Protein AF-G9EUF0-F1 (afdb_monomer_lite)

Secondary structure (DSSP, 8-state):
--HHHHHHHHHHTT--EEE-TT--STTS-HHHHHHHHHHHHHTT-SEEEEES--GGGS-HHHHHHHHHHTTT---SEEEEETS-TTSTT--HHHHHHHHHHHHHTT-SEEE-TTS-GGG--HHHHHHHHHHHHH--SEEE-S-S---HHHHHHHHHHHHHHHHTTS--------------

Foldseek 3Di:
DPLVVVLVVLQVVVPQADEPEPAALLPDDLVRLLSVLLSQQSSQHAAYHYHQRQPLNDALSSLLSNLVSVQNHNHQHDENENNQCVPPRNDLSVLQSLLVSLLRYNYQEYEHAHNQCQDHDPSNLVSVLSSCVSNPHYYHYPHNPHDPVSVCVSVVVVVVVVVVVPDPPDPDDDDDDDDD

Sequence (180 aa):
MQISAYTESLKKEHIKELDLSDVSFSSMSAEKLSALGKMICDAEIESLILINNGIGKLSINCLTDFCQGLQHSKLTKWRIDLNQLSFSSFSEEHWKLLAATTRSLPLECLSLQHNDLANLKEAQFTQFKTLIKQSTHQCLIGYNKWNMELWTQIINAENEHETSLGIEANETTSSTSPIP

Radius of gyration: 21.42 Å; chains: 1; bounding box: 85×38×42 Å

Organism: NCBI:txid658187

Structure (mmCIF, N/CA/C/O backbone):
data_AF-G9EUF0-F1
#
_entry.id   AF-G9EUF0-F1
#
loop_
_atom_site.group_PDB
_atom_site.id
_atom_site.type_symbol
_atom_site.label_atom_id
_atom_site.label_alt_id
_atom_site.label_comp_id
_atom_site.label_asym_id
_atom_site.label_entity_id
_atom_site.label_seq_id
_atom_site.pdbx_PDB_ins_code
_atom_site.Cartn_x
_atom_site.Cartn_y
_atom_site.Cartn_z
_atom_site.occup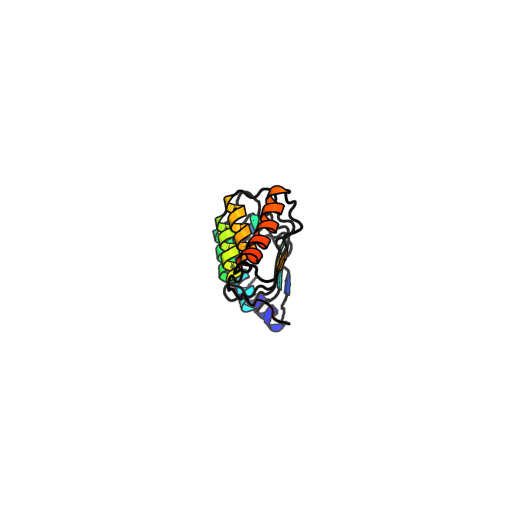ancy
_atom_site.B_iso_or_equiv
_atom_site.auth_seq_id
_atom_site.auth_comp_id
_atom_site.auth_asym_id
_atom_site.auth_atom_id
_atom_site.pdbx_PDB_model_num
ATOM 1 N N . MET A 1 1 ? -24.193 6.996 1.706 1.00 48.34 1 MET A N 1
ATOM 2 C CA . MET A 1 1 ? -23.803 6.168 2.864 1.00 48.34 1 MET A CA 1
ATOM 3 C C . MET A 1 1 ? -22.971 7.057 3.776 1.00 48.34 1 MET A C 1
ATOM 5 O O . MET A 1 1 ? -21.994 7.615 3.293 1.00 48.34 1 MET A O 1
ATOM 9 N N . GLN A 1 2 ? -23.419 7.329 5.004 1.00 65.62 2 GLN A N 1
ATOM 10 C CA . GLN A 1 2 ? -22.670 8.189 5.928 1.00 65.62 2 GLN A CA 1
ATOM 11 C C . GLN A 1 2 ? -21.497 7.387 6.497 1.00 65.62 2 GLN A C 1
ATOM 13 O O . GLN A 1 2 ? -21.711 6.465 7.278 1.00 65.62 2 GLN A O 1
ATOM 18 N N . ILE A 1 3 ? -20.276 7.731 6.082 1.00 76.31 3 ILE A N 1
ATOM 19 C CA . ILE A 1 3 ? -19.032 7.086 6.532 1.00 76.31 3 ILE A CA 1
ATOM 20 C C . ILE A 1 3 ? -18.942 7.073 8.067 1.00 76.31 3 ILE A C 1
ATOM 22 O O . ILE A 1 3 ? -18.526 6.072 8.631 1.00 76.31 3 ILE A O 1
ATOM 26 N N . SER A 1 4 ? -19.446 8.110 8.745 1.00 73.12 4 SER A N 1
ATOM 27 C CA . SER A 1 4 ? -19.469 8.207 10.211 1.00 73.12 4 SER A CA 1
ATOM 28 C C . SER A 1 4 ? -20.262 7.096 10.909 1.00 73.12 4 SER A C 1
ATOM 30 O O . SER A 1 4 ? -19.790 6.548 11.898 1.00 73.12 4 SER A O 1
ATOM 32 N N . ALA A 1 5 ? -21.443 6.729 10.402 1.00 74.62 5 ALA A N 1
ATOM 33 C CA . ALA A 1 5 ? -22.244 5.654 10.994 1.00 74.62 5 ALA A CA 1
ATOM 34 C C . ALA A 1 5 ? -21.557 4.288 10.842 1.00 74.62 5 ALA A C 1
ATOM 36 O O . ALA A 1 5 ? -21.661 3.432 11.717 1.00 74.62 5 ALA A O 1
ATOM 37 N N . TYR A 1 6 ? -20.824 4.107 9.742 1.00 81.75 6 TYR A N 1
ATOM 38 C CA . TYR A 1 6 ? -20.035 2.906 9.506 1.00 81.75 6 TYR A CA 1
ATOM 39 C C . TYR A 1 6 ? -18.802 2.853 10.422 1.00 81.75 6 TYR A C 1
ATOM 41 O O . TYR A 1 6 ? -18.571 1.818 11.040 1.00 81.75 6 TYR A O 1
ATOM 49 N N . THR A 1 7 ? -18.087 3.975 10.613 1.00 85.56 7 THR A N 1
ATOM 50 C CA . THR A 1 7 ? -16.971 4.080 11.576 1.00 85.56 7 THR A CA 1
ATOM 51 C C . THR A 1 7 ? -17.387 3.639 12.979 1.00 85.56 7 THR A C 1
ATOM 53 O O . THR A 1 7 ? -16.687 2.857 13.617 1.00 85.56 7 THR A O 1
ATOM 56 N N . GLU A 1 8 ? -18.531 4.125 13.467 1.00 80.69 8 GLU A N 1
ATOM 57 C CA . GLU A 1 8 ? -19.028 3.775 14.803 1.00 80.69 8 GLU A CA 1
ATOM 58 C C . GLU A 1 8 ? -19.396 2.288 14.915 1.00 80.69 8 GLU A C 1
ATOM 60 O O . GLU A 1 8 ? -19.144 1.676 15.954 1.00 80.69 8 GLU A O 1
ATOM 65 N N . SER A 1 9 ? -19.923 1.677 13.846 1.00 87.56 9 SER A N 1
ATOM 66 C CA . SER A 1 9 ? -20.175 0.227 13.810 1.00 87.56 9 SER A CA 1
ATOM 67 C C . SER A 1 9 ? -18.874 -0.561 13.929 1.00 87.56 9 SER A C 1
ATOM 69 O O . SER A 1 9 ? -18.776 -1.431 14.789 1.00 87.56 9 SER A O 1
ATOM 71 N N . LEU A 1 10 ? -17.851 -0.209 13.137 1.00 87.25 10 LEU A N 1
ATOM 72 C CA . LEU A 1 10 ? -16.549 -0.886 13.167 1.00 87.25 10 LEU A CA 1
ATOM 73 C C . LEU A 1 10 ? -15.912 -0.824 14.560 1.00 87.25 10 LEU A C 1
ATOM 75 O O . LEU A 1 10 ? -15.427 -1.838 15.061 1.00 87.25 10 LEU A O 1
ATOM 79 N N . LYS A 1 11 ? -15.977 0.344 15.212 1.00 84.94 11 LYS A N 1
ATOM 80 C CA . LYS A 1 11 ? -15.493 0.529 16.587 1.00 84.94 11 LYS A CA 1
ATOM 81 C C . LYS A 1 11 ? -16.254 -0.332 17.585 1.00 84.94 11 LYS A C 1
ATOM 83 O O . LYS A 1 11 ? -15.639 -1.028 18.387 1.00 84.94 11 LYS A O 1
ATOM 88 N N . LYS A 1 12 ? -17.588 -0.275 17.547 1.00 88.44 12 LYS A N 1
ATOM 89 C CA . LYS A 1 12 ? -18.458 -1.005 18.476 1.00 88.44 12 LYS A CA 1
ATOM 90 C C . LYS A 1 12 ? -18.293 -2.518 18.343 1.00 88.44 12 LYS A C 1
ATOM 92 O O . LYS A 1 12 ? -18.380 -3.234 19.334 1.00 88.44 12 LYS A O 1
ATOM 97 N N . GLU A 1 13 ? -18.077 -2.989 17.122 1.00 88.56 13 GLU A N 1
ATOM 98 C CA . GLU A 1 13 ? -17.873 -4.402 16.806 1.00 88.56 13 GLU A CA 1
ATOM 99 C C . GLU A 1 13 ? -16.409 -4.840 16.960 1.00 88.56 13 GLU A C 1
ATOM 101 O O . GLU A 1 13 ? -16.108 -6.016 16.778 1.00 88.56 13 GLU A O 1
ATOM 106 N N . HIS A 1 14 ? -15.507 -3.923 17.335 1.00 89.38 14 HIS A N 1
ATOM 107 C CA . HIS A 1 14 ? -14.071 -4.170 17.482 1.00 89.38 14 HIS A CA 1
ATOM 108 C C . HIS A 1 14 ? -13.444 -4.824 16.242 1.00 89.38 14 HIS A C 1
ATOM 110 O O . HIS A 1 14 ? -12.580 -5.697 16.346 1.00 89.38 14 HIS A O 1
ATOM 116 N N . ILE A 1 15 ? -13.877 -4.397 15.056 1.00 93.81 15 ILE A N 1
ATOM 117 C CA . ILE A 1 15 ? -13.331 -4.891 13.795 1.00 93.81 15 ILE A CA 1
ATOM 118 C C . ILE A 1 15 ? -11.895 -4.386 13.653 1.00 93.81 15 ILE A C 1
ATOM 120 O O . ILE A 1 15 ? -11.652 -3.184 13.646 1.00 93.81 15 ILE A O 1
ATOM 124 N N . LYS A 1 16 ? -10.940 -5.313 13.535 1.00 95.81 16 LYS A N 1
ATOM 125 C CA . LYS A 1 16 ? -9.508 -5.015 13.347 1.00 95.81 16 LYS A CA 1
ATOM 126 C C . LYS A 1 16 ? -8.998 -5.308 11.945 1.00 95.81 16 LYS A C 1
ATOM 128 O O . LYS A 1 16 ? -7.936 -4.818 11.569 1.00 95.81 16 LYS A O 1
ATOM 133 N N . GLU A 1 17 ? -9.768 -6.059 11.169 1.00 97.69 17 GLU A N 1
ATOM 134 C CA . GLU A 1 17 ? -9.484 -6.361 9.775 1.00 97.69 17 GLU A CA 1
ATOM 135 C C . GLU A 1 17 ? -10.588 -5.798 8.889 1.00 97.69 17 GLU A C 1
ATOM 137 O O . GLU A 1 17 ? -11.765 -6.091 9.093 1.00 97.69 17 GLU A O 1
ATOM 142 N N . LEU A 1 18 ? -10.200 -4.983 7.911 1.00 97.31 18 LEU A N 1
ATOM 143 C CA . LEU A 1 18 ? -11.103 -4.420 6.924 1.00 97.31 18 LEU A CA 1
ATOM 144 C C . LEU A 1 18 ? -10.696 -4.900 5.534 1.00 97.31 18 LEU A C 1
ATOM 146 O O . LEU A 1 18 ? -9.649 -4.514 5.007 1.00 97.31 18 LEU A O 1
ATOM 150 N N . ASP A 1 19 ? -11.563 -5.711 4.939 1.00 97.75 19 ASP A N 1
ATOM 151 C CA . ASP A 1 19 ? -11.442 -6.149 3.557 1.00 97.75 19 ASP A CA 1
ATOM 152 C C . ASP A 1 19 ? -12.338 -5.302 2.652 1.00 97.75 19 ASP A C 1
ATOM 154 O O . ASP A 1 19 ? -13.557 -5.250 2.824 1.00 97.75 19 ASP A O 1
ATOM 158 N N . LEU A 1 20 ? -11.712 -4.609 1.702 1.00 96.81 20 LEU A N 1
ATOM 159 C CA . LEU A 1 20 ? -12.384 -3.805 0.686 1.00 96.81 20 LEU A CA 1
ATOM 160 C C . LEU A 1 20 ? -12.108 -4.339 -0.718 1.00 96.81 20 LEU A C 1
ATOM 162 O O . LEU A 1 20 ? -12.196 -3.575 -1.675 1.00 96.81 20 LEU A O 1
ATOM 166 N N . SER A 1 21 ? -11.743 -5.610 -0.866 1.00 97.62 21 SER A N 1
ATOM 167 C CA . SER A 1 21 ? -11.434 -6.208 -2.164 1.00 97.62 21 SER A CA 1
ATOM 168 C C . SER A 1 21 ? -12.547 -5.970 -3.191 1.00 97.62 21 SER A C 1
ATOM 170 O O . SER A 1 21 ? -13.731 -5.916 -2.858 1.00 97.62 21 SER A O 1
ATOM 172 N N . ASP A 1 22 ? -12.151 -5.754 -4.445 1.00 96.38 22 ASP A N 1
ATOM 173 C CA . ASP A 1 22 ? -13.024 -5.474 -5.595 1.00 96.38 22 ASP A CA 1
ATOM 174 C C . ASP A 1 22 ? -13.848 -4.171 -5.514 1.00 96.38 22 ASP A C 1
ATOM 176 O O . ASP A 1 22 ? -14.598 -3.832 -6.437 1.00 96.38 22 ASP A O 1
ATOM 180 N N . VAL A 1 23 ? -13.678 -3.365 -4.462 1.00 95.25 23 VAL A N 1
ATOM 181 C CA . VAL A 1 23 ? -14.261 -2.022 -4.399 1.00 95.25 23 VAL A CA 1
ATOM 182 C C . VAL A 1 23 ? -13.461 -1.085 -5.308 1.00 95.25 23 VAL A C 1
ATOM 184 O O . VAL A 1 23 ? -12.313 -0.750 -5.026 1.00 95.25 23 VAL A O 1
ATOM 187 N N . SER A 1 24 ? -14.062 -0.609 -6.399 1.00 94.00 24 SER A N 1
ATOM 188 C CA . SER A 1 24 ? -13.378 0.291 -7.341 1.00 94.00 24 SER A CA 1
ATOM 189 C C . SER A 1 24 ? -13.073 1.660 -6.721 1.00 94.00 24 SER A C 1
ATOM 191 O O . SER A 1 24 ? -13.958 2.509 -6.574 1.00 94.00 24 SER A O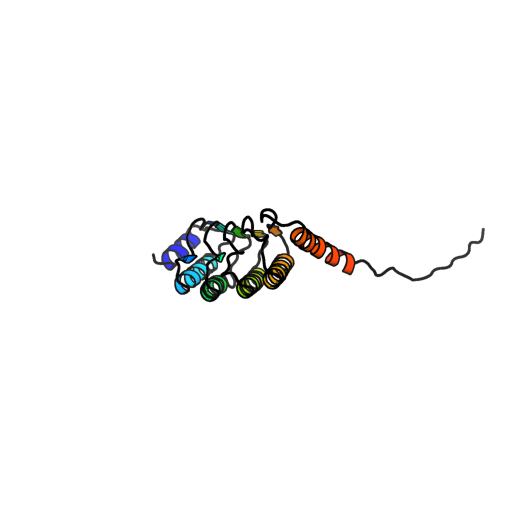 1
ATOM 193 N N . PHE A 1 25 ? -11.794 1.9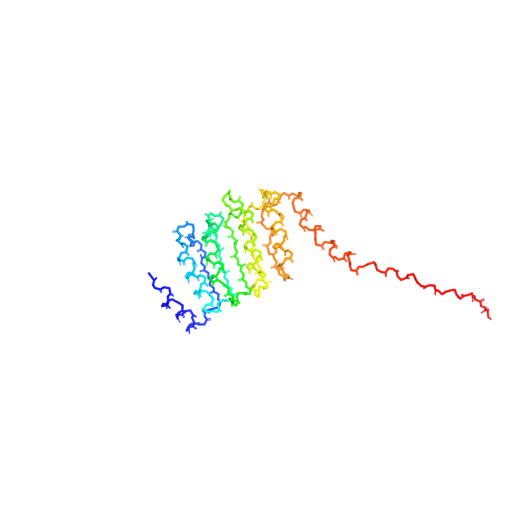13 -6.435 1.00 94.94 25 PHE A N 1
ATOM 194 C CA . PHE A 1 25 ? -11.310 3.215 -5.966 1.00 94.94 25 PHE A CA 1
ATOM 195 C C . PHE A 1 25 ? -11.144 4.192 -7.130 1.00 94.94 25 PHE A C 1
ATOM 197 O O . PHE A 1 25 ? -11.312 5.393 -6.952 1.00 94.94 25 PHE A O 1
ATOM 204 N N . SER A 1 26 ? -10.895 3.685 -8.342 1.00 89.88 26 SER A N 1
ATOM 205 C CA . SER A 1 26 ? -10.713 4.505 -9.552 1.00 89.88 26 SER A CA 1
ATOM 206 C C . SER A 1 26 ? -11.907 5.410 -9.895 1.00 89.88 26 SER A C 1
ATOM 208 O O . SER A 1 26 ? -11.749 6.418 -10.576 1.00 89.88 26 SER A O 1
ATOM 210 N N . SER A 1 27 ? -13.099 5.073 -9.395 1.00 89.81 27 SER A N 1
ATOM 211 C CA . SER A 1 27 ? -14.339 5.844 -9.551 1.00 89.81 27 SER A CA 1
ATOM 212 C C . SER A 1 27 ? -14.682 6.732 -8.347 1.00 89.81 27 SER A C 1
ATOM 214 O O . SER A 1 27 ? -15.716 7.403 -8.354 1.00 89.81 27 SER A O 1
ATOM 216 N N . MET A 1 28 ? -13.879 6.709 -7.280 1.00 93.81 28 MET A N 1
ATOM 217 C CA . MET A 1 28 ? -14.107 7.518 -6.084 1.00 93.81 28 MET A CA 1
ATOM 218 C C . MET A 1 28 ? -13.477 8.904 -6.228 1.00 93.81 28 MET A C 1
ATOM 220 O O . MET A 1 28 ? -12.410 9.062 -6.817 1.00 93.81 28 MET A O 1
ATOM 224 N N . SER A 1 29 ? -14.143 9.914 -5.665 1.00 94.69 29 SER A N 1
ATOM 225 C CA . SER A 1 29 ? -13.564 11.251 -5.555 1.00 94.69 29 SER A CA 1
ATOM 226 C C . SER A 1 29 ? -12.513 11.295 -4.445 1.00 94.69 29 SER A C 1
ATOM 228 O O . SER A 1 29 ? -12.502 10.441 -3.551 1.00 94.69 29 SER A O 1
ATOM 230 N N . ALA A 1 30 ? -11.655 12.311 -4.484 1.00 95.06 30 ALA A N 1
ATOM 231 C CA . ALA A 1 30 ? -10.607 12.503 -3.491 1.00 95.06 30 ALA A CA 1
ATOM 232 C C . ALA A 1 30 ? -11.194 12.683 -2.076 1.00 95.06 30 ALA A C 1
ATOM 234 O O . ALA A 1 30 ? -10.731 12.050 -1.131 1.00 95.06 30 ALA A O 1
ATOM 235 N N . GLU A 1 31 ? -12.325 13.388 -1.940 1.00 94.69 31 GLU A N 1
ATOM 236 C CA . GLU A 1 31 ? -13.012 13.574 -0.654 1.00 94.69 31 GLU A CA 1
ATOM 237 C C . GLU A 1 31 ? -13.520 12.249 -0.073 1.00 94.69 31 GLU A C 1
ATOM 239 O O . GLU A 1 31 ? -13.451 12.023 1.136 1.00 94.69 31 GLU A O 1
ATOM 244 N N . LYS A 1 32 ? -14.025 11.347 -0.927 1.00 94.19 32 LYS A N 1
ATOM 245 C CA . LYS A 1 32 ? -14.479 10.020 -0.488 1.00 94.19 32 LYS A CA 1
ATOM 246 C C . LYS A 1 32 ? -13.314 9.163 -0.017 1.00 94.19 32 LYS A C 1
ATOM 248 O O . LYS A 1 32 ? -13.450 8.472 0.989 1.00 94.19 32 LYS A O 1
ATOM 253 N N . LEU A 1 33 ? -12.190 9.214 -0.726 1.00 96.75 33 LEU A N 1
ATOM 254 C CA . LEU A 1 33 ? -10.979 8.493 -0.347 1.00 96.75 33 LEU A CA 1
ATOM 255 C C . LEU A 1 33 ? -10.368 9.060 0.940 1.00 96.75 33 LEU A C 1
ATOM 257 O O . LEU A 1 33 ? -10.018 8.288 1.826 1.00 96.75 33 LEU A O 1
ATOM 261 N N . SER A 1 34 ? -10.342 10.384 1.108 1.00 96.25 34 SER A N 1
ATOM 262 C CA . SER A 1 34 ? -9.934 11.028 2.362 1.00 96.25 34 SER A CA 1
ATOM 263 C C . SER A 1 34 ? -10.787 10.554 3.541 1.00 96.25 34 SER A C 1
ATOM 265 O O . SER A 1 34 ? -10.268 10.103 4.564 1.00 96.25 34 SER A O 1
ATOM 267 N N . ALA A 1 35 ? -12.113 10.574 3.380 1.00 95.25 35 ALA A N 1
ATOM 268 C CA . ALA A 1 35 ? -13.035 10.131 4.417 1.00 95.25 35 ALA A CA 1
ATOM 269 C C . ALA A 1 35 ? -12.906 8.626 4.721 1.00 95.25 35 ALA A C 1
ATOM 271 O O . ALA A 1 35 ? -13.014 8.231 5.881 1.00 95.25 35 ALA A O 1
ATOM 272 N N . LEU A 1 36 ? -12.643 7.795 3.707 1.00 96.00 36 LEU A N 1
ATOM 273 C CA . LEU A 1 36 ? -12.349 6.368 3.867 1.00 96.00 36 LEU A CA 1
ATOM 274 C C . LEU A 1 36 ? -11.064 6.151 4.677 1.00 96.00 36 LEU A C 1
ATOM 276 O O . LEU A 1 36 ? -11.091 5.403 5.650 1.00 96.00 36 LEU A O 1
ATOM 280 N N . GLY A 1 37 ? -9.971 6.837 4.328 1.00 97.06 37 GLY A N 1
ATOM 281 C CA . GLY A 1 37 ? -8.711 6.774 5.074 1.00 97.06 37 GLY A CA 1
ATOM 282 C C . GLY A 1 37 ? -8.899 7.186 6.535 1.00 97.06 37 GLY A C 1
ATOM 283 O O . GLY A 1 37 ? -8.509 6.451 7.442 1.00 97.06 37 GLY A O 1
ATOM 284 N N . LYS A 1 38 ? -9.602 8.302 6.769 1.00 96.31 38 LYS A N 1
ATOM 285 C CA . LYS A 1 38 ? -9.917 8.779 8.121 1.00 96.31 38 LYS A CA 1
ATOM 286 C C . LYS A 1 38 ? -10.731 7.760 8.917 1.00 96.31 38 LYS A C 1
ATOM 288 O O . LYS A 1 38 ? -10.455 7.545 10.087 1.00 96.31 38 LYS A O 1
ATOM 293 N N . MET A 1 39 ? -11.716 7.119 8.295 1.00 95.81 39 MET A N 1
ATOM 294 C CA . MET A 1 39 ? -12.539 6.101 8.950 1.00 95.81 39 MET A CA 1
ATOM 295 C C . MET A 1 39 ? -11.731 4.859 9.337 1.00 95.81 39 MET A C 1
ATOM 297 O O . MET A 1 39 ? -11.912 4.360 10.443 1.00 95.81 39 MET A O 1
ATOM 301 N N . ILE A 1 40 ? -10.795 4.422 8.489 1.00 96.44 40 ILE A N 1
ATOM 302 C CA . ILE A 1 40 ? -9.850 3.337 8.801 1.00 96.44 40 ILE A CA 1
ATOM 303 C C . ILE A 1 40 ? -8.979 3.710 10.010 1.00 96.44 40 ILE A C 1
ATOM 305 O O . ILE A 1 40 ? -8.806 2.895 10.915 1.00 96.44 40 ILE A O 1
ATOM 309 N N . CYS A 1 41 ? -8.462 4.942 10.043 1.00 96.00 41 CYS A N 1
ATOM 310 C CA . CYS A 1 41 ? -7.673 5.448 11.165 1.00 96.00 41 CYS A CA 1
ATOM 311 C C . CYS A 1 41 ? -8.502 5.534 12.454 1.00 96.00 41 CYS A C 1
ATOM 313 O O . CYS A 1 41 ? -8.110 4.984 13.481 1.00 96.00 41 CYS A O 1
ATOM 315 N N . ASP A 1 42 ? -9.659 6.196 12.399 1.00 94.62 42 ASP A N 1
ATOM 316 C CA . ASP A 1 42 ? -10.520 6.433 13.556 1.00 94.62 42 ASP A CA 1
ATOM 317 C C . ASP A 1 42 ? -11.042 5.113 14.141 1.00 94.62 42 ASP A C 1
ATOM 319 O O . ASP A 1 42 ? -11.182 5.011 15.356 1.00 94.62 42 ASP A O 1
ATOM 323 N N . ALA A 1 43 ? -11.338 4.110 13.306 1.00 94.88 43 ALA A N 1
ATOM 324 C CA . ALA A 1 43 ? -11.772 2.782 13.745 1.00 94.88 43 ALA A CA 1
ATOM 325 C C . ALA A 1 43 ? -10.630 1.894 14.272 1.00 94.88 43 ALA A C 1
ATOM 327 O O . ALA A 1 43 ? -10.896 0.782 14.720 1.00 94.88 43 ALA A O 1
ATOM 328 N N . GLU A 1 44 ? -9.383 2.376 14.244 1.00 95.81 44 GLU A N 1
ATOM 329 C CA . GLU A 1 44 ? -8.194 1.638 14.683 1.00 95.81 44 GLU A CA 1
ATOM 330 C C . GLU A 1 44 ? -8.048 0.270 13.998 1.00 95.81 44 GLU A C 1
ATOM 332 O O . GLU A 1 44 ? -7.747 -0.738 14.650 1.00 95.81 44 GLU A O 1
ATOM 337 N N . ILE A 1 45 ? -8.277 0.238 12.681 1.00 97.94 45 ILE A N 1
ATOM 338 C CA . ILE A 1 45 ? -8.036 -0.948 11.856 1.00 97.94 45 ILE A CA 1
ATOM 339 C C . ILE A 1 45 ? -6.538 -1.272 11.865 1.00 97.94 45 ILE A C 1
ATOM 341 O O . ILE A 1 45 ? -5.692 -0.390 11.703 1.00 97.94 45 ILE A O 1
ATOM 345 N N . GLU A 1 46 ? -6.218 -2.553 12.017 1.00 98.19 46 GLU A N 1
ATOM 346 C CA . GLU A 1 46 ? -4.847 -3.071 12.072 1.00 98.19 46 GLU A CA 1
ATOM 347 C C . GLU A 1 46 ? -4.466 -3.796 10.773 1.00 98.19 46 GLU A C 1
ATOM 349 O O . GLU A 1 46 ? -3.314 -3.734 10.345 1.00 98.19 46 GLU A O 1
ATOM 354 N N . SER A 1 47 ? -5.435 -4.430 10.105 1.00 98.38 47 SER A N 1
ATOM 355 C CA . SER A 1 47 ? -5.256 -5.160 8.846 1.00 98.38 47 SER A CA 1
ATOM 356 C C . SER A 1 47 ? -6.159 -4.579 7.759 1.00 98.38 47 SER A C 1
ATOM 358 O O . SER A 1 47 ? -7.381 -4.640 7.864 1.00 98.38 47 SER A O 1
ATOM 360 N N . LEU A 1 48 ? -5.567 -3.994 6.715 1.00 98.56 48 LEU A N 1
ATOM 361 C CA . LEU A 1 48 ? -6.291 -3.441 5.570 1.00 98.56 48 LEU A CA 1
ATOM 362 C C . LEU A 1 48 ? -5.992 -4.246 4.308 1.00 98.56 48 LEU A C 1
ATOM 364 O O . LEU A 1 48 ? -4.846 -4.309 3.849 1.00 98.56 48 LEU A O 1
ATOM 368 N N . ILE A 1 49 ? -7.043 -4.817 3.725 1.00 98.69 49 ILE A N 1
ATOM 369 C CA . ILE A 1 49 ? -6.965 -5.651 2.529 1.00 98.69 49 ILE A CA 1
ATOM 370 C C . ILE A 1 49 ? -7.583 -4.892 1.357 1.00 98.69 49 ILE A C 1
ATOM 372 O O . ILE A 1 49 ? -8.793 -4.681 1.295 1.00 98.69 49 ILE A O 1
ATOM 376 N N . LEU A 1 50 ? -6.723 -4.466 0.432 1.00 98.25 50 LEU A N 1
ATOM 377 C CA . LEU A 1 50 ? -7.088 -3.800 -0.812 1.00 98.25 50 LEU A CA 1
ATOM 378 C C . LEU A 1 50 ? -6.640 -4.676 -1.986 1.00 98.25 50 LEU A C 1
ATOM 380 O O . LEU A 1 50 ? -5.545 -4.494 -2.522 1.00 98.25 50 LEU A O 1
ATOM 384 N N . ILE A 1 51 ? -7.467 -5.644 -2.382 1.00 98.38 51 ILE A N 1
ATOM 385 C CA . ILE A 1 51 ? -7.212 -6.478 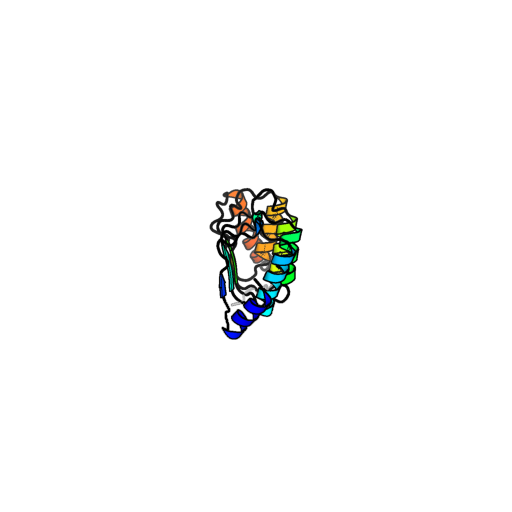-3.561 1.00 98.38 51 ILE A CA 1
ATOM 386 C C . ILE A 1 51 ? -8.080 -5.999 -4.724 1.00 98.38 51 ILE A C 1
ATOM 388 O O . ILE A 1 51 ? -9.294 -5.876 -4.593 1.00 98.38 51 ILE A O 1
ATOM 392 N N . ASN A 1 52 ? -7.467 -5.760 -5.887 1.00 97.69 52 ASN A N 1
ATOM 393 C CA . ASN A 1 52 ? -8.189 -5.394 -7.114 1.00 97.69 52 ASN A CA 1
ATOM 394 C C . ASN A 1 52 ? -9.052 -4.113 -6.986 1.00 97.69 52 ASN A C 1
ATOM 396 O O . ASN A 1 52 ? -10.155 -4.012 -7.517 1.00 97.69 52 ASN A O 1
ATOM 400 N N . ASN A 1 53 ? -8.532 -3.086 -6.306 1.00 97.44 53 ASN A N 1
ATOM 401 C CA . ASN A 1 53 ? -9.235 -1.806 -6.116 1.00 97.44 53 ASN A CA 1
ATOM 402 C C . ASN A 1 53 ? -8.938 -0.762 -7.200 1.00 97.44 53 ASN A C 1
ATOM 404 O O . ASN A 1 53 ? -9.587 0.285 -7.266 1.00 97.44 53 ASN A O 1
ATOM 408 N N . GLY A 1 54 ? -7.950 -1.023 -8.059 1.00 96.25 54 GLY A N 1
ATOM 409 C CA . GLY A 1 54 ? -7.528 -0.104 -9.113 1.00 96.25 54 GLY A CA 1
ATOM 410 C C . GLY A 1 54 ? -6.696 1.079 -8.612 1.00 96.25 54 GLY A C 1
ATOM 411 O O . GLY A 1 54 ? -6.759 2.148 -9.218 1.00 96.25 54 GLY A O 1
ATOM 412 N N . ILE A 1 55 ? -5.908 0.907 -7.543 1.00 96.81 55 ILE A N 1
ATOM 413 C CA . ILE A 1 55 ? -5.026 1.956 -6.995 1.00 96.81 55 ILE A CA 1
ATOM 414 C C . ILE A 1 55 ? -4.033 2.483 -8.041 1.00 96.81 55 ILE A C 1
ATOM 416 O O . ILE A 1 55 ? -3.795 3.686 -8.102 1.00 96.81 55 ILE A O 1
ATOM 420 N N . GLY A 1 56 ? -3.538 1.628 -8.940 1.00 96.25 56 GLY A N 1
ATOM 421 C CA . GLY A 1 56 ? -2.683 2.014 -10.068 1.00 96.25 56 GLY A CA 1
ATOM 422 C C . GLY A 1 56 ? -3.296 3.055 -11.015 1.00 96.25 56 GLY A C 1
ATOM 423 O O . GLY A 1 56 ? -2.583 3.746 -11.740 1.00 96.25 56 GLY A O 1
ATOM 424 N N . LYS A 1 57 ? -4.626 3.196 -11.006 1.00 96.12 57 LYS A N 1
ATOM 425 C CA . LYS A 1 57 ? -5.376 4.138 -11.850 1.00 96.12 57 LYS A CA 1
ATOM 426 C C . LYS A 1 57 ? -5.758 5.428 -11.128 1.00 96.12 57 LYS A C 1
ATOM 428 O O . LYS A 1 57 ? -6.381 6.292 -11.742 1.00 96.12 57 LYS A O 1
ATOM 433 N N . LEU A 1 58 ? -5.445 5.552 -9.839 1.00 96.94 58 LEU A N 1
ATOM 434 C CA . LEU A 1 58 ? -5.726 6.773 -9.095 1.00 96.94 58 LEU A CA 1
ATOM 435 C C . LEU A 1 58 ? -4.865 7.924 -9.609 1.00 96.94 58 LEU A C 1
ATOM 437 O O . LEU A 1 58 ? -3.734 7.733 -10.051 1.00 96.94 58 LEU A O 1
ATOM 441 N N . SER A 1 59 ? -5.416 9.134 -9.528 1.00 96.69 59 SER A N 1
ATOM 442 C CA . SER A 1 59 ? -4.603 10.339 -9.629 1.00 96.69 59 SER A CA 1
ATOM 443 C C . SER A 1 59 ? -3.754 10.496 -8.367 1.00 96.69 59 SER A C 1
ATOM 445 O O . SER A 1 59 ? -4.119 10.008 -7.291 1.00 96.69 59 SER A O 1
ATOM 447 N N . ILE A 1 60 ? -2.665 11.258 -8.477 1.00 97.00 60 ILE A N 1
ATOM 448 C CA . ILE A 1 60 ? -1.795 11.527 -7.330 1.00 97.00 60 ILE A CA 1
ATOM 449 C C . ILE A 1 60 ? -2.550 12.229 -6.197 1.00 97.00 60 ILE A C 1
ATOM 451 O O . ILE A 1 60 ? -2.323 11.909 -5.035 1.00 97.00 60 ILE A O 1
ATOM 455 N N . ASN A 1 61 ? -3.50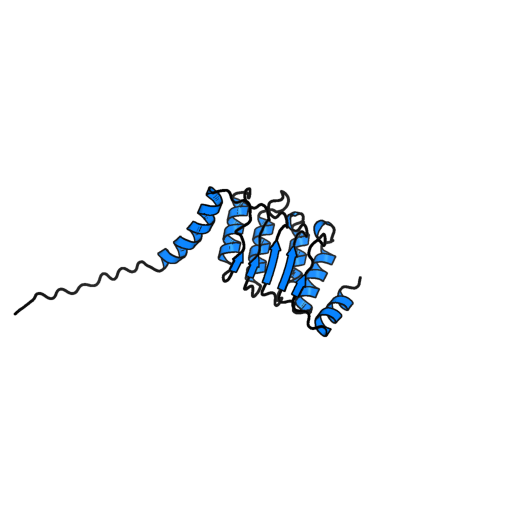4 13.109 -6.518 1.00 96.94 61 ASN A N 1
ATOM 456 C CA . ASN A 1 61 ? -4.326 13.799 -5.521 1.00 96.94 61 ASN A CA 1
ATOM 457 C C . ASN A 1 61 ? -5.231 12.812 -4.774 1.00 96.94 61 ASN A C 1
ATOM 459 O O . ASN A 1 61 ? -5.269 12.823 -3.551 1.00 96.94 61 ASN A O 1
ATOM 463 N N . CYS A 1 62 ? -5.896 11.901 -5.492 1.00 97.81 62 CYS A N 1
ATOM 464 C CA . CYS A 1 62 ? -6.741 10.882 -4.868 1.00 97.81 62 CYS A CA 1
ATOM 465 C C . CYS A 1 62 ? -5.945 9.960 -3.933 1.00 97.81 62 CYS A C 1
ATOM 467 O O . CYS A 1 62 ? -6.410 9.642 -2.839 1.00 97.81 62 CYS A O 1
ATOM 469 N N . LEU A 1 63 ? -4.749 9.532 -4.353 1.00 98.06 63 LEU A N 1
ATOM 470 C CA . LEU A 1 63 ? -3.886 8.709 -3.505 1.00 98.06 63 LEU A CA 1
ATOM 471 C C . LEU A 1 63 ? -3.349 9.508 -2.309 1.00 98.06 63 LEU A C 1
ATOM 473 O O . LEU A 1 63 ? -3.299 8.977 -1.204 1.00 98.06 63 LEU A O 1
ATOM 477 N N . THR A 1 64 ? -2.991 10.780 -2.513 1.00 98.19 64 THR A N 1
ATOM 478 C CA . THR A 1 64 ? -2.532 11.687 -1.446 1.00 98.19 64 THR A CA 1
ATOM 479 C C . THR A 1 64 ? -3.584 11.815 -0.361 1.00 98.19 64 THR A C 1
ATOM 481 O O . THR A 1 64 ? -3.278 11.580 0.803 1.00 98.19 64 THR A O 1
ATOM 484 N N . ASP A 1 65 ? -4.823 12.108 -0.738 1.00 97.75 65 ASP A N 1
ATOM 485 C CA . ASP A 1 65 ? -5.931 12.291 0.194 1.00 97.75 65 ASP A CA 1
ATOM 486 C C . ASP A 1 65 ? -6.240 11.010 0.976 1.00 97.75 65 ASP A C 1
ATOM 488 O O . ASP A 1 65 ? -6.467 11.058 2.188 1.00 97.75 65 ASP A O 1
ATOM 492 N N . PHE A 1 66 ? -6.186 9.853 0.307 1.00 98.19 66 PHE A N 1
ATOM 493 C CA . PHE A 1 66 ? -6.312 8.557 0.971 1.00 98.19 66 PHE A CA 1
ATOM 494 C C . PHE A 1 66 ? -5.204 8.346 2.012 1.00 98.19 66 PHE A C 1
ATOM 496 O O . PHE A 1 66 ? -5.491 8.073 3.177 1.00 98.19 66 PHE A O 1
ATOM 503 N N . CYS A 1 67 ? -3.941 8.523 1.613 1.00 97.88 67 CYS A N 1
ATOM 504 C CA . CYS A 1 67 ? -2.780 8.354 2.486 1.00 97.88 67 CYS A CA 1
ATOM 505 C C . CYS A 1 67 ? -2.756 9.357 3.648 1.00 97.88 67 CYS A C 1
ATOM 507 O O . CYS A 1 67 ? -2.377 8.995 4.759 1.00 97.88 67 CYS A O 1
ATOM 509 N N . GLN A 1 68 ? -3.187 10.601 3.423 1.00 97.38 68 GLN A N 1
ATOM 510 C CA . GLN A 1 68 ? -3.345 11.601 4.480 1.00 97.38 68 GLN A CA 1
ATOM 511 C C . GLN A 1 68 ? -4.404 11.175 5.497 1.00 97.38 68 GLN A C 1
ATOM 513 O O . GLN A 1 68 ? -4.180 11.303 6.696 1.00 97.38 68 GLN A O 1
ATOM 518 N N . GLY A 1 69 ? -5.524 10.611 5.037 1.00 96.44 69 GLY A N 1
ATOM 519 C CA . GLY A 1 69 ? -6.545 10.054 5.924 1.00 96.44 69 GLY A CA 1
ATOM 520 C C . GLY A 1 69 ? -6.029 8.900 6.793 1.00 96.44 69 GLY A C 1
ATOM 521 O O . GLY A 1 69 ? -6.508 8.723 7.907 1.00 96.44 69 GLY A O 1
ATOM 522 N N . LEU A 1 70 ? -5.035 8.147 6.311 1.00 96.88 70 LEU A N 1
ATOM 523 C CA . LEU A 1 70 ? -4.388 7.060 7.053 1.00 96.88 70 LEU A CA 1
ATOM 524 C C . LEU A 1 70 ? -3.313 7.536 8.044 1.00 96.88 70 LEU A C 1
ATOM 526 O O . LEU A 1 70 ? -2.761 6.704 8.766 1.00 96.88 70 LEU A O 1
ATOM 530 N N . GLN A 1 71 ? -2.979 8.831 8.097 1.00 92.75 71 GLN A N 1
ATOM 531 C CA . GLN A 1 71 ? -1.963 9.327 9.028 1.00 92.75 71 GLN A CA 1
ATOM 532 C C . GLN A 1 71 ? -2.313 8.961 10.473 1.00 92.75 71 GLN A C 1
ATOM 534 O O . GLN A 1 71 ? -3.441 9.149 10.914 1.00 92.75 71 GLN A O 1
ATOM 539 N N . HIS A 1 72 ? -1.319 8.462 11.214 1.00 92.69 72 HIS A N 1
ATOM 540 C CA . HIS A 1 72 ? -1.454 7.975 12.596 1.00 92.69 72 HIS A CA 1
ATOM 541 C C . HIS A 1 72 ? -2.321 6.719 12.779 1.00 92.69 72 HIS A C 1
ATOM 543 O O . HIS A 1 72 ? -2.608 6.341 13.918 1.00 92.69 72 HIS A O 1
ATOM 549 N N . SER A 1 73 ? -2.687 6.043 11.689 1.00 95.81 73 SER A N 1
ATOM 550 C CA . SER A 1 73 ? -3.405 4.775 11.762 1.00 95.81 73 SER A CA 1
ATOM 551 C C . SER A 1 73 ? -2.593 3.685 12.476 1.00 95.81 73 SER A C 1
ATOM 553 O O . SER A 1 73 ? -1.359 3.697 12.500 1.00 95.81 73 SER A O 1
ATOM 555 N N . LYS A 1 74 ? -3.310 2.709 13.043 1.00 96.38 74 LYS A N 1
ATOM 556 C CA . LYS A 1 74 ? -2.764 1.525 13.722 1.00 96.38 74 LYS A CA 1
ATOM 557 C C . LYS A 1 74 ? -2.480 0.361 12.771 1.00 96.38 74 LYS A C 1
ATOM 559 O O . LYS A 1 74 ? -2.243 -0.748 13.236 1.00 96.38 74 LYS A O 1
ATOM 564 N N . LEU A 1 75 ? -2.486 0.607 11.459 1.00 97.69 75 LEU A N 1
ATOM 565 C CA . LEU A 1 75 ? -2.226 -0.424 10.461 1.00 97.69 75 LEU A CA 1
ATOM 566 C C . LEU A 1 75 ? -0.859 -1.073 10.674 1.00 97.69 75 LEU A C 1
ATOM 568 O O . LEU A 1 75 ? 0.178 -0.426 10.529 1.00 97.69 75 LEU A O 1
ATOM 572 N N . THR A 1 76 ? -0.890 -2.373 10.951 1.00 97.75 76 THR A N 1
ATOM 573 C CA . THR A 1 76 ? 0.271 -3.263 11.003 1.00 97.75 76 THR A CA 1
ATOM 574 C C . THR A 1 76 ? 0.362 -4.116 9.741 1.00 97.75 76 THR A C 1
ATOM 576 O O . THR A 1 76 ? 1.459 -4.497 9.333 1.00 97.75 76 THR A O 1
ATOM 579 N N . LYS A 1 77 ? -0.765 -4.372 9.064 1.00 98.25 77 LYS A N 1
ATOM 580 C CA . LYS A 1 77 ? -0.820 -5.112 7.799 1.00 98.25 77 LYS A CA 1
ATOM 581 C C . LYS A 1 77 ? -1.540 -4.302 6.736 1.00 98.25 77 LYS A C 1
ATOM 583 O O . LYS A 1 77 ? -2.681 -3.883 6.923 1.00 98.25 77 LYS A O 1
ATOM 588 N N . TRP A 1 78 ? -0.896 -4.136 5.588 1.00 97.94 78 TRP A N 1
ATOM 589 C CA . TRP A 1 78 ? -1.499 -3.474 4.440 1.00 97.94 78 TRP A CA 1
ATOM 590 C C . TRP A 1 78 ? -1.237 -4.271 3.170 1.00 97.94 78 TRP A C 1
ATOM 592 O O . TRP A 1 78 ? -0.094 -4.470 2.757 1.00 97.94 78 TRP A O 1
ATOM 602 N N . ARG A 1 79 ? -2.310 -4.754 2.547 1.00 98.44 79 ARG A N 1
ATOM 603 C CA . ARG A 1 79 ? -2.247 -5.494 1.289 1.00 98.44 79 ARG A CA 1
ATOM 604 C C . ARG A 1 79 ? -2.776 -4.627 0.163 1.00 98.44 79 ARG A C 1
ATOM 606 O O . ARG A 1 79 ? -3.920 -4.196 0.221 1.00 98.44 79 ARG A O 1
ATOM 613 N N . ILE A 1 80 ? -1.943 -4.389 -0.842 1.00 97.94 80 ILE A N 1
ATOM 614 C CA . ILE A 1 80 ? -2.252 -3.621 -2.051 1.00 97.94 80 ILE A CA 1
ATOM 615 C C . ILE A 1 80 ? -1.988 -4.543 -3.245 1.00 97.94 80 ILE A C 1
ATOM 617 O O . ILE A 1 80 ? -1.144 -4.281 -4.102 1.00 97.94 80 ILE A O 1
ATOM 621 N N . ASP A 1 81 ? -2.674 -5.682 -3.277 1.00 98.44 81 ASP A N 1
ATOM 622 C CA . ASP A 1 81 ? -2.435 -6.730 -4.273 1.00 98.44 81 ASP A CA 1
ATOM 623 C C . ASP A 1 81 ? -3.342 -6.523 -5.499 1.00 98.44 81 ASP A C 1
ATOM 625 O O . ASP A 1 81 ? -4.424 -5.948 -5.390 1.00 98.44 81 ASP A O 1
ATOM 629 N N . LEU A 1 82 ? -2.934 -6.988 -6.685 1.00 97.38 82 LEU A N 1
ATOM 630 C CA . LEU A 1 82 ? -3.751 -6.901 -7.916 1.00 97.38 82 LEU A CA 1
ATOM 631 C C . LEU A 1 82 ? -4.229 -5.475 -8.270 1.00 97.38 82 LEU A C 1
ATOM 633 O O . LEU A 1 82 ? -5.269 -5.278 -8.893 1.00 97.38 82 LEU A O 1
ATOM 637 N N . ASN A 1 83 ? -3.464 -4.452 -7.902 1.00 97.25 83 ASN A N 1
ATOM 638 C CA . ASN A 1 83 ? -3.845 -3.049 -8.040 1.00 97.25 83 ASN A CA 1
ATOM 639 C C . ASN A 1 83 ? -3.246 -2.341 -9.259 1.00 97.25 83 ASN A C 1
ATOM 641 O O . ASN A 1 83 ? -3.476 -1.145 -9.432 1.00 97.25 83 ASN A O 1
ATOM 645 N N . GLN A 1 84 ? -2.543 -3.067 -10.134 1.00 93.75 84 GLN A N 1
ATOM 646 C CA . GLN A 1 84 ? -2.002 -2.545 -11.396 1.00 93.75 84 GLN A CA 1
ATOM 647 C C . GLN A 1 84 ? -1.028 -1.372 -11.174 1.00 93.75 84 GLN A C 1
ATOM 649 O O . GLN A 1 84 ? -1.076 -0.379 -11.891 1.00 93.75 84 GLN A O 1
ATOM 654 N N . LEU A 1 85 ? -0.141 -1.451 -10.176 1.00 96.00 85 LEU A N 1
ATOM 655 C CA . LEU A 1 85 ? 0.778 -0.350 -9.819 1.00 96.00 85 LEU A CA 1
ATOM 656 C C . LEU A 1 85 ? 1.838 -0.023 -10.896 1.00 96.00 85 LEU A C 1
ATOM 658 O O . LEU A 1 85 ? 2.592 0.934 -10.748 1.00 96.00 85 LEU A O 1
ATOM 662 N N . SER A 1 86 ? 1.901 -0.789 -11.988 1.00 92.69 86 SER A N 1
ATOM 663 C CA . SER A 1 86 ? 2.680 -0.466 -13.191 1.00 92.69 86 SER A CA 1
ATOM 664 C C . SER A 1 86 ? 1.888 0.285 -14.270 1.00 92.69 86 SER A C 1
ATOM 666 O O . SER A 1 86 ? 2.431 0.593 -15.333 1.00 92.69 86 SER A O 1
ATOM 668 N N . PHE A 1 87 ? 0.609 0.595 -14.026 1.00 92.88 87 PHE A N 1
ATOM 669 C CA . PHE A 1 87 ? -0.232 1.321 -14.975 1.00 92.88 87 PHE A CA 1
ATOM 670 C C . PHE A 1 87 ? 0.356 2.705 -15.290 1.00 92.88 87 PHE A C 1
ATOM 672 O O . PHE A 1 87 ? 0.992 3.340 -14.450 1.00 92.88 87 PHE A O 1
ATOM 679 N N . SER A 1 88 ? 0.136 3.206 -16.508 1.00 91.31 88 SER A N 1
ATOM 680 C CA . SER A 1 88 ? 0.847 4.387 -17.023 1.00 91.31 88 SER A CA 1
ATOM 681 C C . SER A 1 88 ? 0.610 5.677 -16.229 1.00 91.31 88 SER A C 1
ATOM 683 O O . SER A 1 88 ? 1.436 6.584 -16.301 1.00 91.31 88 SER A O 1
ATOM 685 N N . SER A 1 89 ? -0.500 5.775 -15.489 1.00 90.88 89 SER A N 1
ATOM 686 C CA . SER A 1 89 ? -0.790 6.908 -14.598 1.00 90.88 89 SER A CA 1
ATOM 687 C C . SER A 1 89 ? -0.059 6.839 -13.255 1.00 90.88 89 SER A C 1
ATOM 689 O O . SER A 1 89 ? 0.108 7.876 -12.617 1.00 90.88 89 SER A O 1
ATOM 691 N N . PHE A 1 90 ? 0.400 5.658 -12.829 1.00 96.06 90 PHE A N 1
ATOM 692 C CA . PHE A 1 90 ? 1.034 5.451 -11.529 1.00 96.06 90 PHE A CA 1
ATOM 693 C C . PHE A 1 90 ? 2.506 5.877 -11.556 1.00 96.06 90 PHE A C 1
ATOM 695 O O . PHE A 1 90 ? 3.420 5.073 -11.700 1.00 96.06 90 PHE A O 1
ATOM 702 N N . SER A 1 91 ? 2.744 7.181 -11.496 1.00 96.62 91 SER A N 1
ATOM 703 C CA . SER A 1 91 ? 4.067 7.797 -11.649 1.00 96.62 91 SER A CA 1
ATOM 704 C C . SER A 1 91 ? 5.028 7.558 -10.471 1.00 96.62 91 SER A C 1
ATOM 706 O O . SER A 1 91 ? 4.670 7.008 -9.433 1.00 96.62 91 SER A O 1
ATOM 708 N N . GLU A 1 92 ? 6.265 8.039 -10.619 1.00 97.44 92 GLU A N 1
ATOM 709 C CA . GLU A 1 92 ? 7.271 8.097 -9.548 1.00 97.44 92 GLU A CA 1
ATOM 710 C C . GLU A 1 92 ? 6.742 8.758 -8.261 1.00 97.44 92 GLU A C 1
ATOM 712 O O . GLU A 1 92 ? 7.009 8.272 -7.165 1.00 97.44 92 GLU A O 1
ATOM 717 N N . GLU A 1 93 ? 5.948 9.824 -8.384 1.00 98.12 93 GLU A N 1
ATOM 718 C CA . GLU A 1 93 ? 5.383 10.536 -7.229 1.00 98.12 93 GLU A CA 1
ATOM 719 C C . GLU A 1 93 ? 4.405 9.669 -6.427 1.00 98.12 93 GLU A C 1
ATOM 721 O O . GLU A 1 93 ? 4.343 9.777 -5.203 1.00 98.12 93 GLU A O 1
ATOM 726 N N . HIS A 1 94 ? 3.702 8.740 -7.081 1.00 98.19 94 HIS A N 1
ATOM 727 C CA . HIS A 1 94 ? 2.836 7.793 -6.378 1.00 98.19 94 HIS A CA 1
ATOM 728 C C . HIS A 1 94 ? 3.662 6.816 -5.537 1.00 98.19 94 HIS A C 1
ATOM 730 O O . HIS A 1 94 ? 3.316 6.535 -4.391 1.00 98.19 94 HIS A O 1
ATOM 736 N N . TRP A 1 95 ? 4.792 6.343 -6.071 1.00 97.62 95 TRP A N 1
ATOM 737 C CA . TRP A 1 95 ? 5.717 5.490 -5.327 1.00 97.62 95 TRP A CA 1
ATOM 738 C C . TRP A 1 95 ? 6.362 6.221 -4.147 1.00 97.62 95 TRP A C 1
ATOM 740 O O . TRP A 1 95 ? 6.420 5.658 -3.055 1.00 97.62 95 TRP A O 1
ATOM 750 N N . LYS A 1 96 ? 6.788 7.480 -4.328 1.00 97.56 96 LYS A N 1
ATOM 751 C CA . LYS A 1 96 ? 7.305 8.320 -3.230 1.00 97.56 96 LYS A CA 1
ATOM 752 C C . LYS A 1 96 ? 6.279 8.484 -2.117 1.00 97.56 96 LYS A C 1
ATOM 754 O O . LYS A 1 96 ? 6.618 8.347 -0.943 1.00 97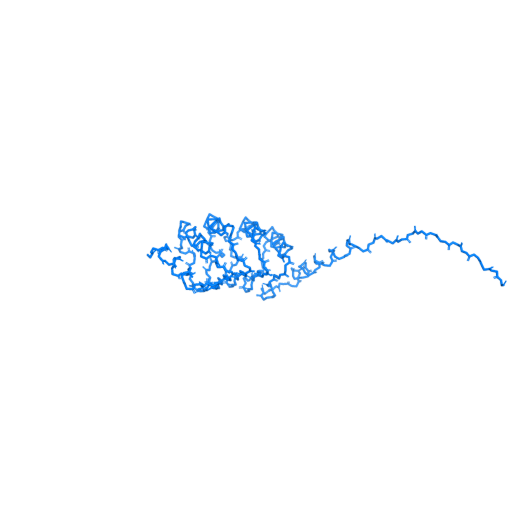.56 96 LYS A O 1
ATOM 759 N N . LEU A 1 97 ? 5.030 8.758 -2.485 1.00 97.75 97 LEU A N 1
ATOM 760 C CA . LEU A 1 97 ? 3.940 8.901 -1.532 1.00 97.75 97 LEU A CA 1
ATOM 761 C C . LEU A 1 97 ? 3.677 7.596 -0.774 1.00 97.75 97 LEU A C 1
ATOM 763 O O . LEU A 1 97 ? 3.563 7.632 0.452 1.00 97.75 97 LEU A O 1
ATOM 767 N N . LEU A 1 98 ? 3.617 6.453 -1.467 1.00 96.25 98 LEU A N 1
ATOM 768 C CA . LEU A 1 98 ? 3.470 5.153 -0.809 1.00 96.25 98 LEU A CA 1
ATOM 769 C C . LEU A 1 98 ? 4.619 4.902 0.171 1.00 96.25 98 LEU A C 1
ATOM 771 O O . LEU A 1 98 ? 4.345 4.600 1.325 1.00 96.25 98 LEU A O 1
ATOM 775 N N . ALA A 1 99 ? 5.871 5.114 -0.241 1.00 94.88 99 ALA A N 1
ATOM 776 C CA . ALA A 1 99 ? 7.047 4.933 0.615 1.00 94.88 99 ALA A CA 1
ATOM 777 C C . ALA A 1 99 ? 7.008 5.838 1.864 1.00 94.88 99 ALA A C 1
ATOM 779 O O . ALA A 1 99 ? 7.252 5.409 2.992 1.00 94.88 99 ALA A O 1
ATOM 780 N N . ALA A 1 100 ? 6.645 7.112 1.685 1.00 94.75 100 ALA A N 1
ATOM 781 C CA . ALA A 1 100 ? 6.499 8.045 2.797 1.00 94.75 100 ALA A CA 1
ATOM 782 C C . ALA A 1 100 ? 5.384 7.618 3.764 1.00 94.75 100 ALA A C 1
ATOM 784 O O . ALA A 1 100 ? 5.562 7.715 4.979 1.00 94.75 100 ALA A O 1
ATOM 785 N N . THR A 1 101 ? 4.267 7.126 3.223 1.00 95.12 101 THR A N 1
ATOM 786 C CA . THR A 1 101 ? 3.113 6.664 4.002 1.00 95.12 101 THR A CA 1
ATOM 787 C C . THR A 1 101 ? 3.463 5.405 4.785 1.00 95.12 101 THR A C 1
ATOM 789 O O . THR A 1 101 ? 3.258 5.373 5.995 1.00 95.12 101 THR A O 1
ATOM 792 N N . THR A 1 102 ? 4.054 4.396 4.142 1.00 93.25 102 THR A N 1
ATOM 793 C CA . THR A 1 102 ? 4.427 3.131 4.792 1.00 93.25 102 THR A CA 1
ATOM 794 C C . THR A 1 102 ? 5.419 3.358 5.926 1.00 93.25 102 THR A C 1
ATOM 796 O O . THR A 1 102 ? 5.252 2.780 6.992 1.00 93.25 102 THR A O 1
ATOM 799 N N . ARG A 1 103 ? 6.382 4.273 5.755 1.00 92.50 103 ARG A N 1
ATOM 800 C CA . ARG A 1 103 ? 7.328 4.670 6.811 1.00 92.50 103 ARG A CA 1
ATOM 801 C C . ARG A 1 103 ? 6.660 5.374 8.000 1.00 92.50 103 ARG A C 1
ATOM 803 O O . ARG A 1 103 ? 7.201 5.353 9.100 1.00 92.50 103 ARG A O 1
ATOM 810 N N . SER A 1 104 ? 5.529 6.044 7.784 1.00 93.06 104 SER A N 1
ATOM 811 C CA . SER A 1 104 ? 4.792 6.740 8.851 1.00 93.06 104 SER A CA 1
ATOM 812 C C . SER A 1 104 ? 3.863 5.827 9.657 1.00 93.06 104 SER A C 1
ATOM 814 O O . SER A 1 104 ? 3.333 6.249 10.683 1.00 93.06 104 SER A O 1
ATOM 816 N N . LEU A 1 105 ? 3.660 4.594 9.189 1.00 94.38 105 LEU A N 1
ATOM 817 C CA . LEU A 1 105 ? 2.770 3.610 9.789 1.00 94.38 105 LEU A CA 1
ATOM 818 C C . LEU A 1 105 ? 3.579 2.538 10.532 1.00 94.38 105 LEU A C 1
ATOM 820 O O . LEU A 1 105 ? 4.695 2.218 10.119 1.00 94.38 105 LEU A O 1
ATOM 824 N N . PRO A 1 106 ? 3.027 1.933 11.596 1.00 95.31 106 PRO A N 1
ATOM 825 C CA . PRO A 1 106 ? 3.672 0.842 12.322 1.00 95.31 106 PRO A CA 1
ATOM 826 C C . PRO A 1 106 ? 3.534 -0.498 11.570 1.00 95.31 106 PRO A C 1
ATOM 828 O O . PRO A 1 106 ? 3.127 -1.501 12.150 1.00 95.31 106 PRO A O 1
ATOM 831 N N . LEU A 1 107 ? 3.829 -0.521 10.265 1.00 95.69 107 LEU A N 1
ATOM 832 C CA . LEU A 1 107 ? 3.640 -1.706 9.430 1.00 95.69 107 LEU A CA 1
ATOM 833 C C . LEU A 1 107 ? 4.647 -2.810 9.772 1.00 95.69 107 LEU A C 1
ATOM 835 O O . LEU A 1 107 ? 5.866 -2.636 9.713 1.00 95.69 107 LEU A O 1
ATOM 839 N N . GLU A 1 108 ? 4.102 -3.988 10.038 1.00 96.44 108 GLU A N 1
ATOM 840 C CA . GLU A 1 108 ? 4.821 -5.255 10.134 1.00 96.44 108 GLU A CA 1
ATOM 841 C C . GLU A 1 108 ? 4.797 -5.999 8.793 1.00 96.44 108 GLU A C 1
ATOM 843 O O . GLU A 1 108 ? 5.724 -6.735 8.466 1.00 96.44 108 GLU A O 1
ATOM 848 N N . CYS A 1 109 ? 3.750 -5.800 7.989 1.00 97.19 109 CYS A N 1
ATOM 849 C CA . CYS A 1 109 ? 3.619 -6.441 6.689 1.00 97.19 109 CYS A CA 1
ATOM 850 C C . CYS A 1 109 ? 3.022 -5.496 5.646 1.00 97.19 109 CYS A C 1
ATOM 852 O O . CYS A 1 109 ? 1.890 -5.026 5.776 1.00 97.19 109 CYS A O 1
ATOM 854 N N . LEU A 1 110 ? 3.754 -5.315 4.550 1.00 97.62 110 LEU A N 1
ATOM 855 C CA . LEU A 1 110 ? 3.263 -4.719 3.315 1.00 97.62 110 LEU A CA 1
ATOM 856 C C . LEU A 1 110 ? 3.221 -5.788 2.222 1.00 97.62 110 LEU A C 1
ATOM 858 O O . LEU A 1 110 ? 4.213 -6.470 1.982 1.00 97.62 110 LEU A O 1
ATOM 862 N N . SER A 1 111 ? 2.091 -5.933 1.535 1.00 98.06 111 SER A N 1
ATOM 863 C CA . SER A 1 111 ? 1.972 -6.823 0.375 1.00 98.06 111 SER A CA 1
ATOM 864 C C . SER A 1 111 ? 1.700 -6.024 -0.887 1.00 98.06 111 SER A C 1
ATOM 866 O O . SER A 1 111 ? 0.765 -5.226 -0.922 1.00 98.06 111 SER A O 1
ATOM 868 N N . LEU A 1 112 ? 2.520 -6.251 -1.913 1.00 97.44 112 LEU A N 1
ATOM 869 C CA . LEU A 1 112 ? 2.399 -5.657 -3.245 1.00 97.44 112 LEU A CA 1
ATOM 870 C C . LEU A 1 112 ? 2.363 -6.755 -4.318 1.00 97.44 112 LEU A C 1
ATOM 872 O O . LEU A 1 112 ? 2.941 -6.598 -5.395 1.00 97.44 112 LEU A O 1
ATOM 876 N N . GLN A 1 113 ? 1.719 -7.884 -4.035 1.00 97.31 113 GLN A N 1
ATOM 877 C CA . GLN A 1 113 ? 1.686 -9.049 -4.917 1.00 97.31 113 GLN A CA 1
ATOM 878 C C . GLN A 1 113 ? 0.818 -8.776 -6.158 1.00 97.31 113 GLN A C 1
ATOM 880 O O . GLN A 1 113 ? -0.186 -8.067 -6.111 1.00 97.31 113 GLN A O 1
ATOM 885 N N . HIS A 1 114 ? 1.169 -9.395 -7.283 1.00 96.88 114 HIS A N 1
ATOM 886 C CA . HIS A 1 114 ? 0.384 -9.392 -8.520 1.00 96.88 114 HIS A CA 1
ATOM 887 C C . HIS A 1 114 ? 0.070 -7.999 -9.103 1.00 96.88 114 HIS A C 1
ATOM 889 O O . HIS A 1 114 ? -0.964 -7.796 -9.733 1.00 96.88 114 HIS A O 1
ATOM 895 N N . ASN A 1 115 ? 0.977 -7.038 -8.946 1.00 96.62 115 ASN A N 1
ATOM 896 C CA . ASN A 1 115 ? 0.868 -5.686 -9.498 1.00 96.62 115 ASN A CA 1
ATOM 897 C C . ASN A 1 115 ? 1.542 -5.492 -10.865 1.00 96.62 115 ASN A C 1
ATOM 899 O O . ASN A 1 115 ? 1.545 -4.375 -11.379 1.00 96.62 115 ASN A O 1
ATOM 903 N N . ASP A 1 116 ? 2.078 -6.566 -11.455 1.00 88.44 116 ASP A N 1
ATOM 904 C CA . ASP A 1 116 ? 2.762 -6.556 -12.758 1.00 88.44 116 ASP A CA 1
ATOM 905 C C . ASP A 1 116 ? 3.941 -5.565 -12.803 1.00 88.44 116 ASP A C 1
ATOM 907 O O . ASP A 1 116 ? 4.048 -4.710 -13.682 1.00 88.44 116 ASP A O 1
ATOM 911 N N . LEU A 1 117 ? 4.819 -5.645 -11.799 1.00 93.44 117 LEU A N 1
ATOM 912 C CA . LEU A 1 117 ? 5.924 -4.700 -11.578 1.00 93.44 117 LEU A CA 1
ATOM 913 C C . LEU A 1 117 ? 7.149 -4.959 -12.477 1.00 93.44 117 LEU A C 1
ATOM 915 O O . LEU A 1 117 ? 8.173 -4.294 -12.345 1.00 93.44 117 LEU A O 1
ATOM 919 N N . ALA A 1 118 ? 7.052 -5.902 -13.414 1.00 90.62 118 ALA A N 1
ATOM 920 C CA . ALA A 1 118 ? 8.139 -6.298 -14.309 1.00 90.62 118 ALA A CA 1
ATOM 921 C C . ALA A 1 118 ? 8.609 -5.190 -15.267 1.00 90.62 118 ALA A C 1
ATOM 923 O O . ALA A 1 118 ? 9.705 -5.277 -15.815 1.00 90.62 118 ALA A O 1
ATOM 924 N N . ASN A 1 119 ? 7.766 -4.177 -15.486 1.00 88.25 119 ASN A N 1
ATOM 925 C CA . ASN A 1 119 ? 7.959 -3.129 -16.489 1.00 88.25 119 ASN A CA 1
ATOM 926 C C . ASN A 1 119 ? 8.011 -1.721 -15.873 1.00 88.25 119 ASN A C 1
ATOM 928 O O . ASN A 1 119 ? 7.669 -0.739 -16.535 1.00 88.25 119 ASN A O 1
ATOM 932 N N . LEU A 1 120 ? 8.389 -1.606 -14.596 1.00 92.88 120 LEU A N 1
ATOM 933 C CA . LEU A 1 120 ? 8.599 -0.300 -13.972 1.00 92.88 120 LEU A CA 1
ATOM 934 C C . LEU A 1 120 ? 9.719 0.459 -14.696 1.00 92.88 120 LEU A C 1
ATOM 936 O O . LEU A 1 120 ? 10.784 -0.092 -14.970 1.00 92.88 120 LEU A O 1
ATOM 940 N N . LYS A 1 121 ? 9.499 1.749 -14.967 1.00 93.06 121 LYS A N 1
ATOM 941 C CA . LYS A 1 121 ? 10.559 2.641 -15.458 1.00 93.06 121 LYS A CA 1
ATOM 942 C C . LYS A 1 121 ? 11.615 2.826 -14.371 1.00 93.06 121 LYS A C 1
ATOM 944 O O . LYS A 1 121 ? 11.292 2.768 -13.189 1.00 93.06 121 LYS A O 1
ATOM 949 N N . GLU A 1 122 ? 12.844 3.152 -14.756 1.00 93.31 122 GLU A N 1
ATOM 950 C CA . GLU A 1 122 ? 13.989 3.290 -13.841 1.00 93.31 122 GLU A CA 1
ATOM 951 C C . GLU A 1 122 ? 13.701 4.166 -12.606 1.00 93.31 122 GLU A C 1
ATOM 953 O O . GLU A 1 122 ? 13.967 3.763 -11.471 1.00 93.31 122 GLU A O 1
ATOM 958 N N . ALA A 1 123 ? 13.073 5.329 -12.803 1.00 94.38 123 ALA A N 1
ATOM 959 C CA . ALA A 1 123 ? 12.706 6.223 -11.707 1.00 94.38 123 ALA A CA 1
ATOM 960 C C . ALA A 1 123 ? 11.655 5.605 -10.761 1.00 94.38 123 ALA A C 1
ATOM 962 O O . ALA A 1 123 ? 11.801 5.669 -9.542 1.00 94.38 123 ALA A O 1
ATOM 963 N N . GLN A 1 124 ? 10.631 4.933 -11.304 1.00 95.50 124 GLN A N 1
ATOM 964 C CA . GLN A 1 124 ? 9.633 4.209 -10.503 1.00 95.50 124 GLN A CA 1
ATOM 965 C C . GLN A 1 124 ? 10.278 3.041 -9.751 1.00 95.50 124 GLN A C 1
ATOM 967 O O . GLN A 1 124 ? 10.028 2.859 -8.564 1.00 95.50 124 GLN A O 1
ATOM 972 N N . PHE A 1 125 ? 11.139 2.278 -10.427 1.00 95.19 125 PHE A N 1
ATOM 973 C CA . PHE A 1 125 ? 11.843 1.144 -9.845 1.00 95.19 125 PHE A CA 1
ATOM 974 C C . PHE A 1 125 ? 12.769 1.575 -8.702 1.00 95.19 125 PHE A C 1
ATOM 976 O O . PHE A 1 125 ? 12.841 0.908 -7.673 1.00 95.19 125 PHE A O 1
ATOM 983 N N . THR A 1 126 ? 13.419 2.732 -8.829 1.00 93.94 126 THR A N 1
ATOM 984 C CA . THR A 1 126 ? 14.227 3.324 -7.756 1.00 93.94 126 THR A CA 1
ATOM 985 C C . THR A 1 126 ? 13.385 3.619 -6.515 1.00 93.94 126 THR A C 1
ATOM 987 O O . THR A 1 126 ? 13.763 3.220 -5.415 1.00 93.94 126 THR A O 1
ATOM 990 N N . GLN A 1 127 ? 12.217 4.248 -6.675 1.00 95.31 127 GLN A N 1
ATOM 991 C CA . GLN A 1 127 ? 11.324 4.528 -5.543 1.00 95.31 127 GLN A CA 1
ATOM 992 C C . GLN A 1 127 ? 10.707 3.256 -4.951 1.00 95.31 127 GLN A C 1
ATOM 994 O O . GLN A 1 127 ? 10.589 3.136 -3.734 1.00 95.31 127 GLN A O 1
ATOM 999 N N . PHE A 1 128 ? 10.376 2.275 -5.789 1.00 95.44 128 PHE A N 1
ATOM 1000 C CA . PHE A 1 128 ? 9.936 0.956 -5.344 1.00 95.44 128 PHE A CA 1
ATOM 1001 C C . PHE A 1 128 ? 11.001 0.257 -4.481 1.00 95.44 128 PHE A C 1
ATOM 1003 O O . PHE A 1 128 ? 10.682 -0.230 -3.398 1.00 95.44 128 PHE A O 1
ATOM 1010 N N . LYS A 1 129 ? 12.279 0.276 -4.891 1.00 93.19 129 LYS A N 1
ATOM 1011 C CA . LYS A 1 129 ? 13.388 -0.240 -4.067 1.00 93.19 129 LYS A CA 1
ATOM 1012 C C . LYS A 1 129 ? 13.490 0.493 -2.729 1.00 93.19 129 LYS A C 1
ATOM 1014 O O . LYS A 1 129 ? 13.690 -0.151 -1.703 1.00 93.19 129 LYS A O 1
ATOM 1019 N N . THR A 1 130 ? 13.321 1.816 -2.718 1.00 91.88 130 THR A N 1
ATOM 1020 C CA . THR A 1 130 ? 13.276 2.597 -1.471 1.00 91.88 130 THR A CA 1
ATOM 1021 C C . THR A 1 130 ? 12.136 2.143 -0.561 1.00 91.88 130 THR A C 1
ATOM 1023 O O . THR A 1 130 ? 12.360 1.943 0.630 1.00 91.88 130 THR A O 1
ATOM 1026 N N . LEU A 1 131 ? 10.940 1.923 -1.110 1.00 94.00 131 LEU A N 1
ATOM 1027 C CA . LEU A 1 131 ? 9.789 1.420 -0.359 1.00 94.00 131 LEU A CA 1
ATOM 1028 C C . LEU A 1 131 ? 10.063 0.040 0.256 1.00 94.00 131 LEU A C 1
ATOM 1030 O O . LEU A 1 131 ? 9.744 -0.169 1.427 1.00 94.00 131 LEU A O 1
ATOM 1034 N N . ILE A 1 132 ? 10.675 -0.887 -0.494 1.00 92.31 132 ILE A N 1
ATOM 1035 C CA . ILE A 1 132 ? 11.046 -2.212 0.033 1.00 92.31 132 ILE A CA 1
ATOM 1036 C C . ILE A 1 132 ? 12.022 -2.059 1.197 1.00 92.31 132 ILE A C 1
ATOM 1038 O O . ILE A 1 132 ? 11.756 -2.574 2.277 1.00 92.31 132 ILE A O 1
ATOM 1042 N N . LYS A 1 133 ? 13.103 -1.290 1.011 1.00 88.44 133 LYS A N 1
ATOM 1043 C CA . LYS A 1 133 ? 14.119 -1.060 2.053 1.00 88.44 133 LYS A CA 1
ATOM 1044 C C . LYS A 1 133 ? 13.541 -0.433 3.325 1.00 88.44 133 LYS A C 1
ATOM 1046 O O . LYS A 1 133 ? 14.040 -0.681 4.415 1.00 88.44 133 LYS A O 1
ATOM 1051 N N . GLN A 1 134 ? 12.500 0.388 3.193 1.00 86.44 134 GLN A N 1
ATOM 1052 C CA . GLN A 1 134 ? 11.809 1.014 4.325 1.00 86.44 134 GLN A CA 1
ATOM 1053 C C . GLN A 1 134 ? 10.787 0.095 5.002 1.00 86.44 134 GLN A C 1
ATOM 1055 O O . GLN A 1 134 ? 10.359 0.382 6.117 1.00 86.44 134 GLN A O 1
ATOM 1060 N N . SER A 1 135 ? 10.390 -0.998 4.353 1.00 87.00 135 SER A N 1
ATOM 1061 C CA . SER A 1 135 ? 9.468 -1.988 4.906 1.00 87.00 135 SER A CA 1
ATOM 1062 C C . SER A 1 135 ? 10.256 -2.979 5.768 1.00 87.00 135 SER A C 1
ATOM 1064 O O . SER A 1 135 ? 10.505 -4.109 5.362 1.00 87.00 135 SER A O 1
ATOM 1066 N N . THR A 1 136 ? 10.683 -2.530 6.951 1.00 73.81 136 THR A N 1
ATOM 1067 C CA . THR A 1 136 ? 11.721 -3.168 7.789 1.00 73.81 136 THR A CA 1
ATOM 1068 C C . THR A 1 136 ? 11.401 -4.569 8.315 1.00 73.81 136 THR A C 1
ATOM 1070 O O . THR A 1 136 ? 12.292 -5.224 8.844 1.00 73.81 136 THR A O 1
ATOM 1073 N N . HIS A 1 137 ? 10.150 -5.016 8.223 1.00 86.12 137 HIS A N 1
ATOM 1074 C CA . HIS A 1 137 ? 9.714 -6.315 8.732 1.00 86.12 137 HIS A CA 1
ATOM 1075 C C . HIS A 1 137 ? 9.456 -7.293 7.586 1.00 86.12 137 HIS A C 1
ATOM 1077 O O . HIS A 1 137 ? 10.268 -8.176 7.322 1.00 86.12 137 HIS A O 1
ATOM 1083 N N . GLN A 1 138 ? 8.329 -7.137 6.888 1.00 90.25 138 GLN A N 1
ATOM 1084 C CA . GLN A 1 138 ? 7.964 -8.009 5.782 1.00 90.25 138 GLN A CA 1
ATOM 1085 C C . GLN A 1 138 ? 7.396 -7.209 4.608 1.00 90.25 138 GLN A C 1
ATOM 1087 O O . GLN A 1 138 ? 6.412 -6.482 4.748 1.00 90.25 138 GLN A O 1
ATOM 1092 N N . CYS A 1 139 ? 7.992 -7.393 3.428 1.00 94.06 139 CYS A N 1
ATOM 1093 C CA . CYS A 1 139 ? 7.502 -6.846 2.165 1.00 94.06 139 CYS A CA 1
ATOM 1094 C C . CYS A 1 139 ? 7.277 -7.979 1.153 1.00 94.06 139 CYS A C 1
ATOM 1096 O O . CYS A 1 139 ? 8.220 -8.571 0.629 1.00 94.06 139 CYS A O 1
ATOM 1098 N N . LEU A 1 140 ? 6.015 -8.320 0.891 1.00 95.56 140 LEU A N 1
ATOM 1099 C CA . LEU A 1 140 ? 5.641 -9.420 0.006 1.00 95.56 140 LEU A CA 1
ATOM 1100 C C . LEU A 1 140 ? 5.556 -8.940 -1.444 1.00 95.56 140 LEU A C 1
ATOM 1102 O O . LEU A 1 140 ? 4.585 -8.302 -1.854 1.00 95.56 140 LEU A O 1
ATOM 1106 N N . ILE A 1 141 ? 6.573 -9.286 -2.231 1.00 94.69 141 ILE A N 1
ATOM 1107 C CA . ILE A 1 141 ? 6.719 -8.834 -3.623 1.00 94.69 141 ILE A CA 1
ATOM 1108 C C . ILE A 1 141 ? 6.975 -9.972 -4.621 1.00 94.69 141 ILE A C 1
ATOM 1110 O O . ILE A 1 141 ? 7.173 -9.699 -5.802 1.00 94.69 141 ILE A O 1
ATOM 1114 N N . GLY A 1 142 ? 6.980 -11.235 -4.184 1.00 92.06 142 GLY A N 1
ATOM 1115 C CA . GLY A 1 142 ? 7.443 -12.373 -4.993 1.00 92.06 142 GLY A CA 1
ATOM 1116 C C . GLY A 1 142 ? 6.655 -12.617 -6.289 1.00 92.06 142 GLY A C 1
ATOM 1117 O O . GLY A 1 142 ? 7.245 -12.932 -7.320 1.00 92.06 142 GLY A O 1
ATOM 1118 N N . TYR A 1 143 ? 5.338 -12.413 -6.289 1.00 94.19 143 TYR A N 1
ATOM 1119 C CA . TYR A 1 143 ? 4.468 -12.727 -7.426 1.00 94.19 143 TYR A CA 1
ATOM 1120 C C . TYR A 1 143 ? 4.171 -11.504 -8.305 1.00 94.19 143 TYR A C 1
ATOM 1122 O O . TYR A 1 143 ? 3.024 -11.093 -8.435 1.00 94.19 143 TYR A O 1
ATOM 1130 N N . ASN A 1 144 ? 5.185 -10.918 -8.948 1.00 94.06 144 ASN A N 1
ATOM 1131 C CA . ASN A 1 144 ? 5.032 -9.694 -9.760 1.00 94.06 144 ASN A CA 1
ATOM 1132 C C . ASN A 1 144 ? 5.514 -9.804 -11.216 1.00 94.06 144 ASN A C 1
ATOM 1134 O O . ASN A 1 144 ? 5.809 -8.793 -11.850 1.00 94.06 144 ASN A O 1
ATOM 1138 N N . LYS A 1 145 ? 5.557 -11.029 -11.757 1.00 91.94 145 LYS A N 1
ATOM 1139 C CA . LYS A 1 145 ? 6.049 -11.332 -13.117 1.00 91.94 145 LYS A CA 1
ATOM 1140 C C . LYS A 1 145 ? 7.467 -10.807 -13.390 1.00 91.94 145 LYS A C 1
ATOM 1142 O O . LYS A 1 145 ? 7.775 -10.455 -14.523 1.00 91.94 145 LYS A O 1
ATOM 1147 N N . TRP A 1 146 ? 8.308 -10.730 -12.360 1.00 92.69 146 TRP A N 1
ATOM 1148 C CA . TRP A 1 146 ? 9.636 -10.134 -12.451 1.00 92.69 146 TRP A CA 1
ATOM 1149 C C . TRP A 1 146 ? 10.426 -10.631 -13.658 1.00 92.69 146 TRP A C 1
ATOM 1151 O O . TRP A 1 146 ? 10.520 -11.835 -13.899 1.00 92.69 146 TRP A O 1
ATOM 1161 N N . ASN A 1 147 ? 11.041 -9.696 -14.380 1.00 91.19 147 ASN A N 1
ATOM 1162 C CA . ASN A 1 147 ? 12.161 -10.064 -15.229 1.00 91.19 147 ASN A CA 1
ATOM 1163 C C . ASN A 1 147 ? 13.389 -10.338 -14.338 1.00 91.19 147 ASN A C 1
ATOM 1165 O O . ASN A 1 147 ? 13.502 -9.801 -13.230 1.00 91.19 147 ASN A O 1
ATOM 1169 N N . MET A 1 148 ? 14.293 -11.195 -14.816 1.00 89.50 148 MET A N 1
ATOM 1170 C CA . MET A 1 148 ? 15.444 -11.640 -14.024 1.00 89.50 148 MET A CA 1
ATOM 1171 C C . MET A 1 148 ? 16.367 -10.486 -13.627 1.00 89.50 148 MET A C 1
ATOM 1173 O O . MET A 1 148 ? 16.882 -10.489 -12.518 1.00 89.50 148 MET A O 1
ATOM 1177 N N . GLU A 1 149 ? 16.542 -9.486 -14.490 1.00 91.06 149 GLU A N 1
ATOM 1178 C CA . GLU A 1 149 ? 17.420 -8.344 -14.228 1.00 91.06 149 GLU A CA 1
ATOM 1179 C C . GLU A 1 149 ? 16.937 -7.508 -13.034 1.00 91.06 149 GLU A C 1
ATOM 1181 O O . GLU A 1 149 ? 17.696 -7.269 -12.093 1.00 91.06 149 GLU A O 1
ATOM 1186 N N . LEU A 1 150 ? 15.661 -7.110 -13.027 1.00 90.94 150 LEU A N 1
ATOM 1187 C CA . LEU A 1 150 ? 15.067 -6.364 -11.918 1.00 90.94 150 LEU A CA 1
ATOM 1188 C C . LEU A 1 150 ? 15.023 -7.208 -10.643 1.00 90.94 150 LEU A C 1
ATOM 1190 O O . LEU A 1 150 ? 15.321 -6.690 -9.569 1.00 90.94 150 LEU A O 1
ATOM 1194 N N . TRP A 1 151 ? 14.701 -8.502 -10.748 1.00 92.19 151 TRP A N 1
ATOM 1195 C CA . TRP A 1 151 ? 14.715 -9.399 -9.591 1.00 92.19 151 TRP A CA 1
ATOM 1196 C C . TRP A 1 151 ? 16.104 -9.485 -8.955 1.00 92.19 151 TRP A C 1
ATOM 1198 O O . TRP A 1 151 ? 16.237 -9.319 -7.745 1.00 92.19 151 TRP A O 1
ATOM 1208 N N . THR A 1 152 ? 17.148 -9.657 -9.771 1.00 90.56 152 THR A N 1
ATOM 1209 C CA . THR A 1 152 ? 18.541 -9.666 -9.313 1.00 90.56 152 THR A CA 1
ATOM 1210 C C . THR A 1 152 ? 18.920 -8.350 -8.633 1.00 90.56 152 THR A C 1
ATOM 1212 O O . THR A 1 152 ? 19.574 -8.372 -7.594 1.00 90.56 152 THR A O 1
ATOM 1215 N N . GLN A 1 153 ? 18.474 -7.202 -9.151 1.00 90.69 153 GLN A N 1
ATOM 1216 C CA . GLN A 1 153 ? 18.714 -5.910 -8.500 1.00 90.69 153 GLN A CA 1
ATOM 1217 C C . GLN A 1 153 ? 18.009 -5.770 -7.143 1.00 90.69 153 GLN A C 1
ATOM 1219 O O . GLN A 1 153 ? 18.536 -5.089 -6.266 1.00 90.69 153 GLN A O 1
ATOM 1224 N N . ILE A 1 154 ? 16.833 -6.379 -6.962 1.00 90.25 154 ILE A N 1
ATOM 1225 C CA . ILE A 1 154 ? 16.109 -6.368 -5.683 1.00 90.25 154 ILE A CA 1
ATOM 1226 C C . ILE A 1 154 ? 16.877 -7.191 -4.644 1.00 90.25 154 ILE A C 1
ATOM 1228 O O . ILE A 1 154 ? 17.227 -6.658 -3.596 1.00 90.25 154 ILE A O 1
ATOM 1232 N N . ILE A 1 155 ? 17.198 -8.450 -4.959 1.00 86.12 155 ILE A N 1
ATOM 1233 C CA . ILE A 1 155 ? 17.846 -9.368 -4.006 1.00 86.12 155 ILE A CA 1
ATOM 1234 C C . ILE A 1 155 ? 19.302 -8.981 -3.708 1.00 86.12 155 ILE A C 1
ATOM 1236 O O . ILE A 1 155 ? 19.770 -9.137 -2.586 1.00 86.12 155 ILE A O 1
ATOM 1240 N N . ASN A 1 156 ? 20.036 -8.424 -4.680 1.00 80.69 156 ASN A N 1
ATOM 1241 C CA . ASN A 1 156 ? 21.421 -8.000 -4.448 1.00 80.69 156 ASN A CA 1
ATOM 1242 C C . ASN A 1 156 ? 21.507 -6.728 -3.596 1.00 80.69 156 ASN A C 1
ATOM 1244 O O . ASN A 1 156 ? 22.488 -6.543 -2.881 1.00 80.69 156 ASN A O 1
ATOM 1248 N N . ALA A 1 157 ? 20.481 -5.872 -3.635 1.00 66.19 157 ALA A N 1
ATOM 1249 C CA . ALA A 1 157 ? 20.421 -4.676 -2.801 1.00 66.19 157 ALA A CA 1
ATOM 1250 C C . ALA A 1 157 ? 20.244 -4.987 -1.301 1.00 66.19 157 ALA A C 1
ATOM 1252 O O . ALA A 1 157 ? 20.457 -4.088 -0.485 1.00 66.19 157 ALA A O 1
ATOM 1253 N N . GLU A 1 158 ? 19.858 -6.218 -0.946 1.00 57.38 158 GLU A N 1
ATOM 1254 C CA . GLU A 1 158 ? 19.800 -6.704 0.439 1.00 57.38 158 GLU A CA 1
ATOM 1255 C C . GLU A 1 158 ? 21.184 -7.171 0.931 1.00 57.38 158 GLU A C 1
ATOM 1257 O O . GLU A 1 158 ? 21.554 -6.887 2.068 1.00 57.38 158 GLU A O 1
ATOM 1262 N N . ASN A 1 159 ? 22.010 -7.756 0.054 1.00 49.53 159 ASN A N 1
ATOM 1263 C CA . ASN A 1 159 ? 23.344 -8.268 0.407 1.00 49.53 159 ASN A CA 1
ATOM 1264 C C . ASN A 1 159 ? 24.373 -7.164 0.717 1.00 49.53 159 ASN A C 1
ATOM 1266 O O . ASN A 1 159 ? 25.244 -7.348 1.566 1.00 49.53 159 ASN A O 1
ATOM 1270 N N . GLU A 1 160 ? 24.277 -5.992 0.080 1.00 49.94 160 GLU A N 1
ATOM 1271 C CA . GLU A 1 160 ? 25.204 -4.875 0.344 1.00 49.94 160 GLU A CA 1
ATOM 1272 C C . GLU A 1 160 ? 25.065 -4.302 1.769 1.00 49.94 160 GLU A C 1
ATOM 1274 O O . GLU A 1 160 ? 26.026 -3.751 2.323 1.00 49.94 160 GLU A O 1
ATOM 1279 N N . HIS A 1 161 ? 23.889 -4.465 2.386 1.00 43.47 161 HIS A N 1
ATOM 1280 C CA . HIS A 1 161 ? 23.614 -3.987 3.740 1.00 43.47 161 HIS A CA 1
ATOM 1281 C C . HIS A 1 161 ? 24.273 -4.861 4.822 1.00 43.47 161 HIS A C 1
ATOM 1283 O O . HIS A 1 161 ? 24.613 -4.339 5.884 1.00 43.47 161 HIS A O 1
ATOM 1289 N N . GLU A 1 162 ? 24.518 -6.147 4.538 1.00 42.34 162 GLU A N 1
ATOM 1290 C CA . GLU A 1 162 ? 25.260 -7.058 5.423 1.00 42.34 162 GLU A CA 1
ATOM 1291 C C . GLU A 1 162 ? 26.781 -6.880 5.289 1.00 42.34 162 GLU A C 1
ATOM 1293 O O . GLU A 1 162 ? 27.493 -6.845 6.292 1.00 42.34 162 GLU A O 1
ATOM 1298 N N . THR A 1 163 ? 27.304 -6.664 4.078 1.00 37.34 163 THR A N 1
ATOM 1299 C CA . THR A 1 163 ? 28.753 -6.450 3.875 1.00 37.34 163 THR A CA 1
ATOM 1300 C C . THR A 1 163 ? 29.279 -5.122 4.422 1.00 37.34 163 THR A C 1
ATOM 1302 O O . THR A 1 163 ? 30.468 -5.015 4.716 1.00 37.34 163 THR A O 1
ATOM 1305 N N . SER A 1 164 ? 28.418 -4.120 4.619 1.00 41.03 164 SER A N 1
ATOM 1306 C CA . SER A 1 164 ? 28.819 -2.811 5.164 1.00 41.03 164 SER A CA 1
ATOM 1307 C C . SER A 1 164 ? 29.009 -2.807 6.694 1.00 41.03 164 SER A C 1
ATOM 1309 O O . SER A 1 164 ? 29.483 -1.817 7.244 1.00 41.03 164 SER A O 1
ATOM 1311 N N . LEU A 1 165 ? 28.669 -3.903 7.385 1.00 43.47 165 LEU A N 1
ATOM 1312 C CA . LEU A 1 165 ? 28.854 -4.090 8.835 1.00 43.47 165 LEU A CA 1
ATOM 1313 C C . LEU A 1 165 ? 29.985 -5.083 9.177 1.00 43.47 165 LEU A C 1
ATOM 1315 O O . LEU A 1 165 ? 30.172 -5.422 10.343 1.00 43.47 165 LEU A O 1
ATOM 1319 N N . GLY A 1 166 ? 30.736 -5.558 8.175 1.00 45.25 166 GLY A N 1
ATOM 1320 C CA . GLY A 1 166 ? 31.605 -6.731 8.302 1.00 45.25 166 GLY A CA 1
ATOM 1321 C C . GLY A 1 166 ? 33.060 -6.569 7.864 1.00 45.25 166 GLY A C 1
ATOM 1322 O O . GLY A 1 166 ? 33.685 -7.581 7.563 1.00 45.25 166 GLY A O 1
ATOM 1323 N N . ILE A 1 167 ? 33.622 -5.353 7.811 1.00 45.16 167 ILE A N 1
ATOM 1324 C CA . ILE A 1 167 ? 35.073 -5.167 7.608 1.00 45.16 167 ILE A CA 1
ATOM 1325 C C . ILE A 1 167 ? 35.616 -4.063 8.530 1.00 45.16 167 ILE A C 1
ATOM 1327 O O . ILE A 1 167 ? 35.953 -2.970 8.093 1.00 45.16 167 ILE A O 1
ATOM 1331 N N . GLU A 1 168 ? 35.764 -4.382 9.814 1.00 39.84 168 GLU A N 1
ATOM 1332 C CA . GLU A 1 168 ? 36.963 -3.980 10.558 1.00 39.84 168 GLU A CA 1
ATOM 1333 C C . GLU A 1 168 ? 37.755 -5.262 10.822 1.00 39.84 168 GLU A C 1
ATOM 1335 O O . GLU A 1 168 ? 37.607 -5.938 11.841 1.00 39.84 168 GLU A O 1
ATOM 1340 N N . ALA A 1 169 ? 38.555 -5.658 9.828 1.00 40.09 169 ALA A N 1
ATOM 1341 C CA . ALA A 1 169 ? 39.601 -6.641 10.042 1.00 40.09 169 ALA A CA 1
ATOM 1342 C C . ALA A 1 169 ? 40.599 -6.028 11.030 1.00 40.09 169 ALA A C 1
ATOM 1344 O O . ALA A 1 169 ? 41.281 -5.050 10.733 1.00 40.09 169 ALA A O 1
ATOM 1345 N N . ASN A 1 170 ? 40.608 -6.599 12.228 1.00 37.78 170 ASN A N 1
ATOM 1346 C CA . ASN A 1 170 ? 41.449 -6.240 13.354 1.00 37.78 170 ASN A CA 1
ATOM 1347 C C . ASN A 1 170 ? 42.928 -6.489 12.991 1.00 37.78 170 ASN A C 1
ATOM 1349 O O . ASN A 1 170 ? 43.478 -7.557 13.262 1.00 37.78 170 ASN A O 1
ATOM 1353 N N . GLU A 1 171 ? 43.589 -5.525 12.350 1.00 45.38 171 GLU A N 1
ATOM 1354 C CA . GLU A 1 171 ? 45.049 -5.474 12.338 1.00 45.38 171 GLU A CA 1
ATOM 1355 C C . GLU A 1 171 ? 45.510 -4.928 13.690 1.00 45.38 171 GLU A C 1
ATOM 1357 O O . GLU A 1 171 ? 45.662 -3.726 13.899 1.00 45.38 171 GLU A O 1
ATOM 1362 N N . THR A 1 172 ? 45.745 -5.817 14.655 1.00 38.91 172 THR A N 1
ATOM 1363 C CA . THR A 1 172 ? 46.666 -5.497 15.746 1.00 38.91 172 THR A CA 1
ATOM 1364 C C . THR A 1 172 ? 47.497 -6.717 16.120 1.00 38.91 172 THR A C 1
ATOM 1366 O O . THR A 1 172 ? 47.020 -7.755 16.567 1.00 38.91 172 THR A O 1
ATOM 1369 N N . THR A 1 173 ? 48.785 -6.536 15.876 1.00 44.19 173 THR A N 1
ATOM 1370 C CA . THR A 1 173 ? 49.944 -7.370 16.166 1.00 44.19 173 THR A CA 1
ATOM 1371 C C . THR A 1 173 ? 49.939 -8.049 17.534 1.00 44.19 173 THR A C 1
ATOM 1373 O O . THR A 1 173 ? 49.682 -7.406 18.551 1.00 44.19 173 THR A O 1
ATOM 1376 N N . SER A 1 174 ? 50.435 -9.284 17.591 1.00 38.38 174 SER A N 1
ATOM 1377 C CA . SER A 1 174 ? 51.276 -9.735 18.705 1.00 38.38 174 SER A CA 1
ATOM 1378 C C . SER A 1 174 ? 52.225 -10.827 18.233 1.00 38.38 174 SER A C 1
ATOM 1380 O O . SER A 1 174 ? 51.844 -11.977 18.036 1.00 38.38 174 SER A O 1
ATOM 1382 N N . SER A 1 175 ? 53.485 -10.432 18.041 1.00 44.62 175 SER A N 1
ATOM 1383 C CA . SER A 1 175 ? 54.605 -11.356 18.003 1.00 44.62 175 SER A CA 1
ATOM 1384 C C . SER A 1 175 ? 54.829 -11.913 19.405 1.00 44.62 175 SER A C 1
ATOM 1386 O O . SER A 1 175 ? 55.138 -11.158 20.327 1.00 44.62 175 SER A O 1
ATOM 1388 N N . THR A 1 176 ? 54.782 -13.226 19.552 1.00 40.28 176 THR A N 1
ATOM 1389 C CA . THR A 1 176 ? 55.494 -13.917 20.623 1.00 40.28 176 THR A CA 1
ATOM 1390 C C . THR A 1 176 ? 56.263 -15.070 19.997 1.00 40.28 176 THR A C 1
ATOM 1392 O O . THR A 1 176 ? 55.699 -16.051 19.522 1.00 40.28 176 THR A O 1
ATOM 1395 N N . SER A 1 177 ? 57.582 -14.902 19.936 1.00 39.78 177 SER A N 1
ATOM 1396 C CA . SER A 1 177 ? 58.512 -15.986 19.630 1.00 39.78 177 SER A CA 1
ATOM 1397 C C . SER A 1 177 ? 58.497 -17.029 20.758 1.00 39.78 177 SER A C 1
ATOM 1399 O O . SER A 1 177 ? 58.235 -16.669 21.909 1.00 39.78 177 SER A O 1
ATOM 1401 N N . PRO A 1 178 ? 58.802 -18.305 20.462 1.00 46.09 178 PRO A N 1
ATOM 1402 C CA . PRO A 1 178 ? 58.729 -19.391 21.429 1.00 46.09 178 PRO A CA 1
ATOM 1403 C C . PRO A 1 178 ? 60.047 -19.527 22.200 1.00 46.09 178 PRO A C 1
ATOM 1405 O O . PRO A 1 178 ? 61.117 -19.255 21.656 1.00 46.09 178 PRO A O 1
ATOM 1408 N N . ILE A 1 179 ? 59.988 -20.021 23.435 1.00 42.62 179 ILE A N 1
ATOM 1409 C CA . ILE A 1 179 ? 61.147 -20.617 24.114 1.00 42.62 179 ILE A CA 1
ATOM 1410 C C . ILE A 1 179 ? 60.664 -21.917 24.790 1.00 42.62 179 ILE A C 1
ATOM 1412 O O . ILE A 1 179 ? 59.557 -21.901 25.333 1.00 42.62 179 ILE A O 1
ATOM 1416 N N . PRO A 1 180 ? 61.423 -23.029 24.690 1.00 56.19 180 PRO A N 1
ATOM 1417 C CA . PRO A 1 180 ? 61.091 -24.319 25.306 1.00 56.19 180 PRO A CA 1
ATOM 1418 C C . PRO A 1 180 ? 61.054 -24.294 26.837 1.00 56.19 180 PRO A C 1
ATOM 1420 O O . PRO A 1 180 ? 61.776 -23.467 27.442 1.00 56.19 180 PRO A O 1
#

pLDDT: mean 86.87, std 17.74, range [37.34, 98.69]

InterPro domains:
  IPR032675 Leucine-rich repeat domain superfamily [G3DSA:3.80.10.10] (2-169)